Protein AF-G4XRL6-F1 (afdb_monomer)

Secondary structure (DSSP, 8-state):
--------------------TTSSSS----TTSPPSS-HHHHHHHS-GGGG---HHHHHHHHHHHHHHHHHHHHHHHHH--TTHHHHHHHHHHHHHHHHHHHHHHHHHT-S-S-HHHHHHHHHHHHTTTT--HHHHHHHHHHHHHHTT-TTT---

pLDDT: mean 85.65, std 20.0, range [33.94, 98.62]

Radius of gyration: 28.54 Å; Cα contacts (8 Å, |Δi|>4): 91; chains: 1; bounding box: 57×63×82 Å

Solvent-accessible surface area (backbone atoms only — not comparable to full-atom values): 9625 Å² total; per-residue (Å²): 140,82,86,87,89,80,89,86,87,88,82,89,80,87,73,94,68,80,88,73,84,88,70,84,92,68,80,89,80,60,87,84,56,81,69,100,66,55,73,65,58,57,57,68,70,51,61,76,75,80,73,64,59,49,50,70,61,47,50,49,52,53,52,51,51,52,52,49,51,52,48,52,55,54,49,51,69,73,64,69,43,85,78,49,50,65,57,46,52,55,54,50,51,52,49,54,49,53,37,46,50,57,20,47,30,17,57,72,47,65,37,26,91,46,68,66,59,23,52,55,51,15,43,62,44,19,51,86,74,74,42,62,41,76,61,48,40,52,42,52,50,44,22,70,75,24,64,92,36,93,90,60,42,58,125

Mean predicted aligned error: 10.98 Å

Structure (mmCIF, N/CA/C/O backbone):
data_AF-G4XRL6-F1
#
_entry.id   AF-G4XRL6-F1
#
loop_
_atom_site.group_PDB
_atom_site.id
_atom_site.type_symbol
_atom_site.label_atom_id
_atom_site.label_alt_id
_atom_site.label_comp_id
_atom_site.label_asym_id
_atom_site.label_entity_id
_atom_site.label_seq_id
_atom_site.pdbx_PDB_ins_code
_atom_site.Cartn_x
_atom_site.Cartn_y
_atom_site.Cartn_z
_atom_site.occupancy
_atom_site.B_iso_or_equiv
_atom_site.auth_seq_id
_atom_site.auth_comp_id
_atom_site.auth_asym_id
_atom_site.auth_atom_id
_atom_site.pdbx_PDB_model_num
ATOM 1 N N . MET A 1 1 ? -15.665 43.240 58.556 1.00 38.72 1 MET A N 1
ATOM 2 C CA . MET A 1 1 ? -14.894 44.217 57.759 1.00 38.72 1 MET A CA 1
ATOM 3 C C . MET A 1 1 ? -14.695 43.607 56.375 1.00 38.72 1 MET A C 1
ATOM 5 O O . MET A 1 1 ? -13.915 42.677 56.285 1.00 38.72 1 MET A O 1
ATOM 9 N N . SER A 1 2 ? -15.408 43.913 55.293 1.00 44.31 2 SER A N 1
ATOM 10 C CA . SER A 1 2 ? -16.564 44.775 54.996 1.00 44.31 2 SER A CA 1
ATOM 11 C C . SER A 1 2 ? -17.284 44.161 53.771 1.00 44.31 2 SER A C 1
ATOM 13 O O . SER A 1 2 ? -16.586 43.651 52.897 1.00 44.31 2 SER A O 1
ATOM 15 N N . PRO A 1 3 ? -18.626 44.185 53.665 1.00 48.38 3 PRO A N 1
ATOM 16 C CA . PRO A 1 3 ? -19.359 44.053 52.397 1.00 48.38 3 PRO A CA 1
ATOM 17 C C . PRO A 1 3 ? -19.753 45.462 51.877 1.00 48.38 3 PRO A C 1
ATOM 19 O O . PRO A 1 3 ? -19.380 46.450 52.511 1.00 48.38 3 PRO A O 1
ATOM 22 N N . PRO A 1 4 ? -20.659 45.594 50.891 1.00 55.53 4 PRO A N 1
ATOM 23 C CA . PRO A 1 4 ? -20.624 45.218 49.474 1.00 55.53 4 PRO A CA 1
ATOM 24 C C . PRO A 1 4 ? -20.566 46.484 48.576 1.00 55.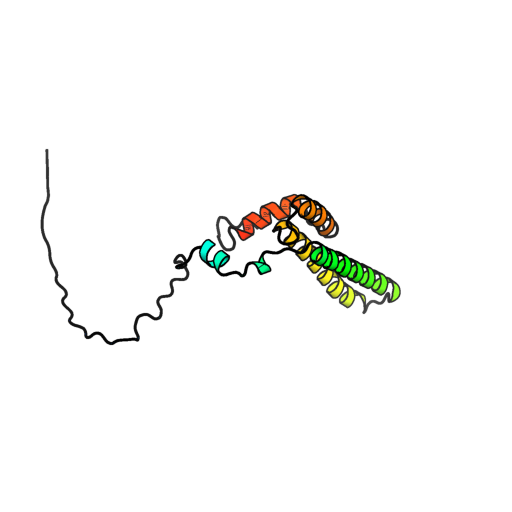53 4 PRO A C 1
ATOM 26 O O . PRO A 1 4 ? -20.645 47.599 49.079 1.00 55.53 4 PRO A O 1
ATOM 29 N N . ASN A 1 5 ? -20.512 46.343 47.246 1.00 48.62 5 ASN A N 1
ATOM 30 C CA . ASN A 1 5 ? -20.986 47.412 46.357 1.00 48.62 5 ASN A CA 1
ATOM 31 C C . ASN A 1 5 ? -21.937 46.855 45.295 1.00 48.62 5 ASN A C 1
ATOM 33 O O . ASN A 1 5 ? -21.641 45.887 44.597 1.00 48.62 5 ASN A O 1
ATOM 37 N N . SER A 1 6 ? -23.106 47.482 45.255 1.00 42.78 6 SER A N 1
ATOM 38 C CA . SER A 1 6 ? -24.287 47.208 44.447 1.00 42.78 6 SER A CA 1
ATOM 39 C C . SER A 1 6 ? -24.521 48.339 43.4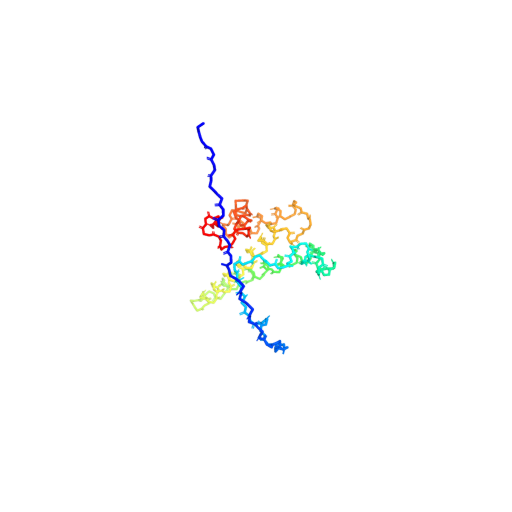42 1.00 42.78 6 SER A C 1
ATOM 41 O O . SER A 1 6 ? -24.141 49.470 43.732 1.00 42.78 6 SER A O 1
ATOM 43 N N . MET A 1 7 ? -25.313 48.034 42.400 1.00 41.38 7 MET A N 1
ATOM 44 C CA . MET A 1 7 ? -26.085 48.956 41.534 1.00 41.38 7 MET A CA 1
ATOM 45 C C . MET A 1 7 ? -25.277 49.715 40.455 1.00 41.38 7 MET A C 1
ATOM 47 O O . MET A 1 7 ? -24.177 50.171 40.715 1.00 41.38 7 MET A O 1
ATOM 51 N N . SER A 1 8 ? -25.742 49.919 39.213 1.00 44.38 8 SER A N 1
ATOM 52 C CA . SER A 1 8 ? -27.103 49.873 38.637 1.00 44.38 8 SER A CA 1
ATOM 53 C C . SER A 1 8 ? -27.063 49.968 37.073 1.00 44.38 8 SER A C 1
ATOM 55 O O . SER A 1 8 ? -25.963 49.963 36.525 1.00 44.38 8 SER A O 1
ATOM 57 N N . PRO A 1 9 ? -28.208 50.009 36.339 1.00 53.31 9 PRO A N 1
ATOM 58 C CA . PRO A 1 9 ? -28.408 49.370 35.024 1.00 53.31 9 PRO A CA 1
ATOM 59 C C . PRO A 1 9 ? -28.580 50.331 33.812 1.00 53.31 9 PRO A C 1
ATOM 61 O O . PRO A 1 9 ? -28.393 51.536 33.930 1.00 53.31 9 PRO A O 1
ATOM 64 N N . ALA A 1 10 ? -29.073 49.750 32.698 1.00 37.72 10 ALA A N 1
ATOM 65 C CA . ALA A 1 10 ? -29.576 50.318 31.430 1.00 37.72 10 ALA A CA 1
ATOM 66 C C . ALA A 1 10 ? -28.514 50.448 30.314 1.00 37.72 10 ALA A C 1
ATOM 68 O O . ALA A 1 10 ? -27.426 50.961 30.519 1.00 37.72 10 ALA A O 1
ATOM 69 N N . THR A 1 11 ? -28.775 49.956 29.101 1.00 37.66 11 THR A N 1
ATOM 70 C CA . THR A 1 11 ? -29.716 50.612 28.184 1.00 37.66 11 THR A CA 1
ATOM 71 C C . THR A 1 11 ? -30.463 49.649 27.254 1.00 37.66 11 THR A C 1
ATOM 73 O O . THR A 1 11 ? -29.900 48.745 26.643 1.00 37.66 11 THR A O 1
ATOM 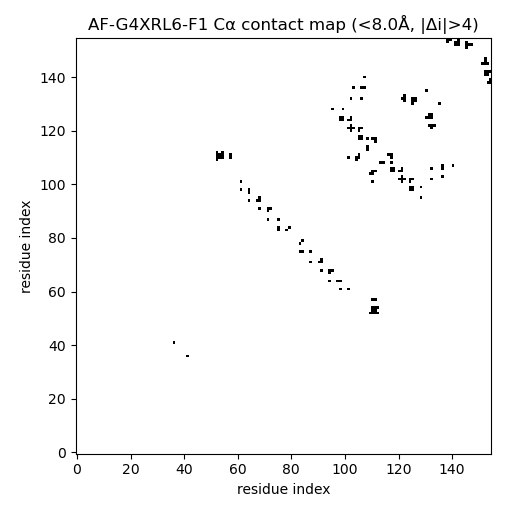76 N N . ASN A 1 12 ? -31.766 49.913 27.124 1.00 43.97 12 ASN A N 1
ATOM 77 C CA . ASN A 1 12 ? -32.619 49.463 26.032 1.00 43.97 12 ASN A CA 1
ATOM 78 C C . ASN A 1 12 ? -32.125 50.059 24.706 1.00 43.97 12 ASN A C 1
ATOM 80 O O . ASN A 1 12 ? -32.132 51.277 24.541 1.00 43.97 12 ASN A O 1
ATOM 84 N N . GLY A 1 13 ? -31.795 49.201 23.744 1.00 34.50 13 GLY A N 1
ATOM 85 C CA . GLY A 1 13 ? -31.661 49.551 22.333 1.00 34.50 13 GLY A CA 1
ATOM 86 C C . GLY A 1 13 ? -32.771 48.886 21.530 1.00 34.50 13 GLY A C 1
ATOM 87 O O . GLY A 1 13 ? -32.539 47.888 20.860 1.00 34.50 13 GLY A O 1
ATOM 88 N N . SER A 1 14 ? -33.990 49.419 21.624 1.00 41.88 14 SER A N 1
ATOM 89 C CA . SER A 1 14 ? -35.060 49.109 20.676 1.00 41.88 14 SER A CA 1
ATOM 90 C C . SER A 1 14 ? -34.687 49.698 19.316 1.00 41.88 14 SER A C 1
ATOM 92 O O . SER A 1 14 ? -34.910 50.884 19.077 1.00 41.88 14 SER A O 1
ATOM 94 N N . THR A 1 15 ? -34.160 48.882 18.406 1.00 38.44 15 THR A N 1
ATOM 95 C CA . THR A 1 15 ? -34.233 49.168 16.971 1.00 38.44 15 THR A CA 1
ATOM 96 C C . THR A 1 15 ? -35.254 48.229 16.348 1.00 38.44 15 THR A C 1
ATOM 98 O O . THR A 1 15 ? -34.989 47.079 16.010 1.00 38.44 15 THR A O 1
ATOM 101 N N . ASN A 1 16 ? -36.465 48.764 16.202 1.00 42.59 16 ASN A N 1
ATOM 102 C CA . ASN A 1 16 ? -37.443 48.296 15.233 1.00 42.59 16 ASN A CA 1
ATOM 103 C C . ASN A 1 16 ? -36.803 48.376 13.839 1.00 42.59 16 ASN A C 1
ATOM 105 O O . ASN A 1 16 ? -36.809 49.425 13.199 1.00 42.59 16 ASN A O 1
ATOM 109 N N . GLY A 1 17 ? -36.202 47.274 13.398 1.00 33.94 17 GLY A N 1
ATOM 110 C CA . GLY A 1 17 ? -35.639 47.097 12.067 1.00 33.94 17 GLY A CA 1
ATOM 111 C C . GLY A 1 17 ? -36.310 45.905 11.408 1.00 33.94 17 GLY A C 1
ATOM 112 O O . GLY A 1 17 ? -35.962 44.765 11.689 1.00 33.94 17 GLY A O 1
ATOM 113 N N . VAL A 1 18 ? -37.314 46.210 10.589 1.00 38.22 18 VAL A N 1
ATOM 114 C CA . VAL A 1 18 ? -38.074 45.344 9.677 1.00 38.22 18 VAL A CA 1
ATOM 115 C C . VAL A 1 18 ? -37.374 44.017 9.355 1.00 38.22 18 VAL A C 1
ATOM 117 O O . VAL A 1 18 ? -36.289 43.985 8.775 1.00 38.22 18 VAL A O 1
ATOM 120 N N . ALA A 1 19 ? -38.053 42.916 9.683 1.00 45.34 19 ALA A N 1
ATOM 121 C CA . ALA A 1 19 ? -37.728 41.588 9.190 1.00 45.34 19 ALA A CA 1
ATOM 122 C C . ALA A 1 19 ? -37.790 41.582 7.654 1.00 45.34 19 ALA A C 1
ATOM 124 O O . ALA A 1 19 ? -38.861 41.486 7.058 1.00 45.34 19 ALA A O 1
ATOM 125 N N . ILE A 1 20 ? -36.629 41.678 7.009 1.00 44.53 20 ILE A N 1
ATOM 126 C CA . ILE A 1 20 ? -36.473 41.316 5.603 1.00 44.53 20 ILE A CA 1
ATOM 127 C C . ILE A 1 20 ? -36.166 39.821 5.537 1.00 44.53 20 ILE A C 1
ATOM 129 O O . ILE A 1 20 ? -35.046 39.358 5.753 1.00 44.53 20 ILE A O 1
ATOM 133 N N . ASN A 1 21 ? -37.237 39.064 5.312 1.00 45.06 21 ASN A N 1
ATOM 134 C CA . ASN A 1 21 ? -37.230 37.629 5.078 1.00 45.06 21 ASN A CA 1
ATOM 135 C C . ASN A 1 21 ? -36.182 37.241 4.018 1.00 45.06 21 ASN A C 1
ATOM 137 O O . ASN A 1 21 ? -36.215 37.736 2.895 1.00 45.06 21 ASN A O 1
ATOM 141 N N . GLY A 1 22 ? -35.293 36.306 4.368 1.00 44.72 22 GLY A N 1
ATOM 142 C CA . GLY A 1 22 ? -34.707 35.372 3.399 1.00 44.72 22 GLY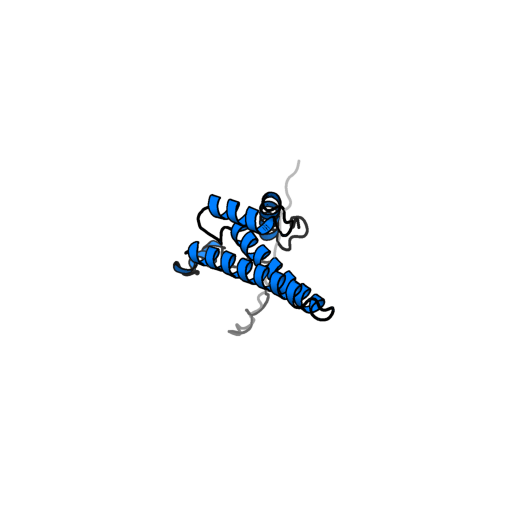 A CA 1
ATOM 143 C C . GLY A 1 22 ? -33.213 35.475 3.077 1.00 44.72 22 GLY A C 1
ATOM 144 O O . GLY A 1 22 ? -32.664 34.476 2.631 1.00 44.72 22 GLY A O 1
ATOM 145 N N . ALA A 1 23 ? -32.520 36.596 3.318 1.00 44.88 23 ALA A N 1
ATOM 146 C CA . ALA A 1 23 ? -31.188 36.801 2.710 1.00 44.88 23 ALA A CA 1
ATOM 147 C C . ALA A 1 23 ? -29.973 36.837 3.664 1.00 44.88 23 ALA A C 1
ATOM 149 O O . ALA A 1 23 ? -28.846 36.863 3.186 1.00 44.88 23 ALA A O 1
ATOM 150 N N . LYS A 1 24 ? -30.150 36.847 4.997 1.00 42.59 24 LYS A N 1
ATOM 151 C CA . LYS A 1 24 ? -29.050 37.182 5.936 1.00 42.59 24 LYS A CA 1
ATOM 152 C C . LYS A 1 24 ? -28.425 36.016 6.717 1.00 42.59 24 LYS A C 1
ATOM 154 O O . LYS A 1 24 ? -27.572 36.254 7.562 1.00 42.59 24 LYS A O 1
ATOM 159 N N . LYS A 1 25 ? -28.834 34.765 6.470 1.00 46.84 25 LYS A N 1
ATOM 160 C CA . LYS A 1 25 ? -28.316 33.575 7.190 1.00 46.84 25 LYS A CA 1
ATOM 161 C C . LYS A 1 25 ? -27.429 32.668 6.322 1.00 46.84 25 LYS A C 1
ATOM 163 O O . LYS A 1 25 ? -27.360 31.463 6.522 1.00 46.84 25 LYS A O 1
ATOM 168 N N . LEU A 1 26 ? -26.787 33.274 5.337 1.00 56.47 26 LEU A N 1
ATOM 169 C CA . LEU A 1 26 ? -25.749 32.742 4.461 1.00 56.47 26 LEU A CA 1
ATOM 170 C C . LEU A 1 26 ? -24.758 33.919 4.395 1.00 56.47 26 LEU A C 1
ATOM 172 O O . LEU A 1 26 ? -25.148 34.970 3.912 1.00 56.47 26 LEU A O 1
ATOM 176 N N . LEU A 1 27 ? -23.539 33.939 4.921 1.00 59.31 27 LEU A N 1
ATOM 177 C CA . LEU A 1 27 ? -22.572 32.916 5.281 1.00 59.31 27 LEU A CA 1
ATOM 178 C C . LEU A 1 27 ? -21.621 33.580 6.296 1.00 59.31 27 LEU A C 1
ATOM 180 O O . LEU A 1 27 ? -20.892 34.492 5.924 1.00 59.31 27 LEU A O 1
ATOM 184 N N . ASP A 1 28 ? -21.622 33.142 7.549 1.00 69.06 28 ASP A N 1
ATOM 185 C CA . ASP A 1 28 ? -20.432 33.259 8.397 1.00 69.06 28 ASP A CA 1
ATOM 186 C C . ASP A 1 28 ? -20.037 31.815 8.701 1.00 69.06 28 ASP A C 1
ATOM 188 O O . ASP A 1 28 ? -20.485 31.201 9.669 1.00 69.06 28 ASP A O 1
ATOM 192 N N . PHE A 1 29 ? -19.400 31.184 7.711 1.00 79.56 29 PHE A N 1
ATOM 193 C CA . PHE A 1 29 ? -18.876 29.835 7.862 1.00 79.56 29 PHE A CA 1
ATOM 194 C C . PHE A 1 29 ? -17.556 29.968 8.611 1.00 79.56 29 PHE A C 1
ATOM 196 O O . PHE A 1 29 ? -16.560 30.360 8.012 1.00 79.56 29 PHE A O 1
ATOM 203 N N . ASP A 1 30 ? -17.566 29.677 9.910 1.00 82.56 30 ASP A N 1
ATOM 204 C CA . ASP A 1 30 ? -16.337 29.523 10.682 1.00 82.56 30 ASP A CA 1
ATOM 205 C C . ASP A 1 30 ? -15.763 28.118 10.418 1.00 82.56 30 ASP A C 1
ATOM 207 O O . ASP A 1 30 ? -16.321 27.135 10.915 1.00 82.56 30 ASP A O 1
ATOM 211 N N . PRO A 1 31 ? -14.662 27.984 9.652 1.00 79.94 31 PRO A N 1
ATOM 212 C CA . PRO A 1 31 ? -14.036 26.689 9.395 1.00 79.94 31 PRO A CA 1
ATOM 213 C C . PRO A 1 31 ? -13.452 26.040 10.660 1.00 79.94 31 PRO A C 1
ATOM 215 O O . PRO A 1 31 ? -13.148 24.849 10.636 1.00 79.94 31 PRO A O 1
ATOM 218 N N . SER A 1 32 ? -13.289 26.800 11.749 1.00 81.50 32 SER A N 1
ATOM 219 C CA . SER A 1 32 ? -12.762 26.314 13.031 1.00 81.50 32 SER A CA 1
ATOM 220 C C . SER A 1 32 ? -13.853 25.741 13.938 1.00 81.50 32 SER A C 1
ATOM 222 O O . SER A 1 32 ? -13.546 25.031 14.900 1.00 81.50 32 SER A O 1
ATOM 224 N N . ALA A 1 33 ? -15.125 26.046 13.665 1.00 86.44 33 ALA A N 1
ATOM 225 C CA . ALA A 1 33 ? -16.240 25.544 14.452 1.00 86.44 33 ALA A CA 1
ATOM 226 C C . ALA A 1 33 ? -16.427 24.036 14.234 1.00 86.44 33 ALA A C 1
ATOM 228 O O . ALA A 1 33 ? -16.273 23.511 13.130 1.00 86.44 33 ALA A O 1
ATOM 229 N N . ALA A 1 34 ? -16.807 23.324 15.297 1.00 85.25 34 ALA A N 1
ATOM 230 C CA . ALA A 1 34 ? -17.121 21.907 15.181 1.00 85.25 34 ALA A CA 1
ATOM 231 C C . ALA A 1 34 ? -18.301 21.699 14.209 1.00 85.25 34 ALA A C 1
ATOM 233 O O . ALA A 1 34 ? -19.279 22.455 14.260 1.00 85.25 34 ALA A O 1
ATOM 234 N N . PRO A 1 35 ? -18.253 20.668 13.346 1.00 88.44 35 PRO A N 1
ATOM 235 C CA . PRO A 1 35 ? -19.338 20.399 12.417 1.00 88.44 35 PRO A CA 1
ATOM 236 C C . PRO A 1 35 ? -20.644 20.097 13.173 1.00 88.44 35 PRO A C 1
ATOM 238 O O . PRO A 1 35 ? -20.614 19.495 14.250 1.00 88.44 35 PRO A O 1
ATOM 241 N N . PRO A 1 36 ? -21.814 20.442 12.605 1.00 90.94 36 PRO A N 1
ATOM 242 C CA . PRO A 1 36 ? -23.116 20.255 13.252 1.00 90.94 36 PRO A CA 1
ATOM 243 C C . PRO A 1 36 ? -23.597 18.787 13.269 1.00 90.94 36 PRO A C 1
ATOM 245 O O . PRO A 1 36 ? -24.788 18.529 13.420 1.00 90.94 36 PRO A O 1
ATOM 248 N N . PHE A 1 37 ? -22.694 17.820 13.093 1.00 92.94 37 PHE A N 1
ATOM 249 C CA . PHE A 1 37 ? -22.957 16.382 13.072 1.00 92.94 37 PHE A CA 1
ATOM 250 C C . PHE A 1 37 ? -21.791 15.619 13.709 1.00 92.94 37 PHE A C 1
ATOM 252 O O . PHE A 1 37 ? -20.649 16.085 13.737 1.00 92.94 37 PHE A O 1
ATOM 259 N N . LYS A 1 38 ? -22.066 14.417 14.212 1.00 93.25 38 LYS A N 1
ATOM 260 C CA . LYS A 1 38 ? -21.060 13.515 14.781 1.00 93.25 38 LYS A CA 1
ATOM 261 C C . LYS A 1 38 ? -20.567 12.534 13.720 1.00 93.25 38 LYS A C 1
ATOM 263 O O . LYS A 1 38 ? -21.256 12.223 12.752 1.00 93.25 38 LYS A O 1
ATOM 268 N N . ILE A 1 39 ? -19.402 11.932 13.958 1.00 91.25 39 ILE A N 1
ATOM 269 C CA . ILE A 1 39 ? -18.882 10.849 13.104 1.00 91.25 39 ILE A CA 1
ATOM 270 C C . ILE A 1 39 ? -19.847 9.652 13.016 1.00 91.25 39 ILE A C 1
ATOM 272 O O . ILE A 1 39 ? -19.883 8.952 12.008 1.00 91.25 39 ILE A O 1
ATOM 276 N N . ALA A 1 40 ? -20.651 9.422 14.059 1.00 94.62 40 ALA A N 1
ATOM 277 C CA . ALA A 1 40 ? -21.678 8.385 14.070 1.00 94.62 40 ALA A CA 1
ATOM 278 C C . ALA A 1 40 ? -22.770 8.643 13.021 1.00 94.62 40 ALA A C 1
ATOM 280 O O . ALA A 1 40 ? -23.185 7.700 12.352 1.00 94.62 40 ALA A O 1
ATOM 281 N N . ASP A 1 41 ? -23.164 9.906 12.829 1.00 96.19 41 ASP A N 1
ATOM 282 C CA . ASP A 1 41 ? -24.177 10.300 11.845 1.00 96.19 41 ASP A CA 1
ATOM 283 C C . ASP A 1 41 ? -23.663 10.043 10.421 1.00 96.19 41 ASP A C 1
ATOM 285 O O . ASP A 1 41 ? -24.371 9.473 9.592 1.00 96.19 41 ASP A O 1
ATOM 289 N N . ILE A 1 42 ? -22.382 10.349 10.164 1.00 94.12 42 ILE A N 1
ATOM 290 C CA . ILE A 1 42 ? -21.718 10.032 8.888 1.00 94.12 42 ILE A CA 1
ATOM 291 C C . ILE A 1 42 ? -21.697 8.519 8.650 1.00 94.12 42 ILE A C 1
ATOM 293 O O . ILE A 1 42 ? -22.050 8.051 7.570 1.00 94.12 42 ILE A O 1
ATOM 297 N N . ARG A 1 43 ? -21.302 7.730 9.657 1.00 94.75 43 ARG A N 1
ATOM 298 C CA . ARG A 1 43 ? -21.248 6.265 9.533 1.00 94.75 43 ARG A CA 1
ATOM 299 C C . ARG A 1 43 ? -22.626 5.658 9.276 1.00 94.75 43 ARG A C 1
ATOM 301 O O . ARG A 1 43 ? -22.715 4.711 8.500 1.00 94.75 43 ARG A O 1
ATOM 308 N N . ALA A 1 44 ? -23.671 6.198 9.901 1.00 95.75 44 ALA A N 1
ATOM 309 C CA . ALA A 1 44 ? -25.050 5.755 9.712 1.00 95.75 44 ALA A CA 1
ATOM 310 C C . ALA A 1 44 ? -25.592 6.076 8.308 1.00 95.75 44 ALA A C 1
ATOM 312 O O . ALA A 1 44 ? -26.429 5.337 7.797 1.00 95.75 44 ALA A O 1
ATOM 313 N N . ALA A 1 45 ? -25.095 7.141 7.670 1.00 96.81 45 ALA A N 1
ATOM 314 C CA . ALA A 1 45 ? -25.468 7.501 6.304 1.00 96.81 45 ALA A CA 1
ATOM 315 C C . ALA A 1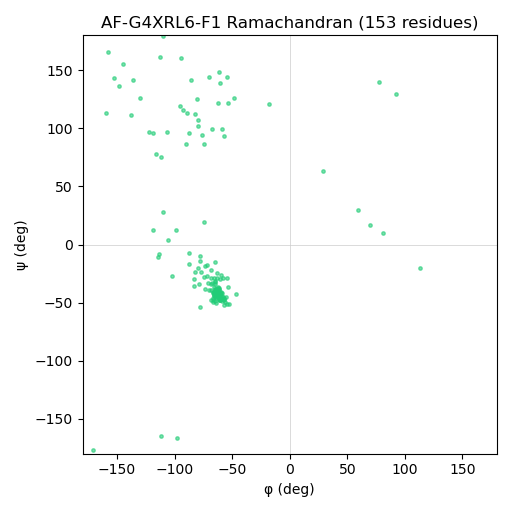 45 ? -24.847 6.580 5.231 1.00 96.81 45 ALA A C 1
ATOM 317 O O . ALA A 1 45 ? -25.338 6.537 4.103 1.00 96.81 45 ALA A O 1
ATOM 318 N N . ILE A 1 46 ? -23.781 5.837 5.556 1.00 96.38 46 ILE A N 1
ATOM 319 C CA . ILE A 1 46 ? -23.102 4.939 4.612 1.00 96.38 46 ILE A CA 1
ATOM 320 C C . ILE A 1 46 ? -23.880 3.614 4.497 1.00 96.38 46 ILE A C 1
ATOM 322 O O . ILE A 1 46 ? -24.063 2.930 5.510 1.00 96.38 46 ILE A O 1
ATOM 326 N N . PRO A 1 47 ? -24.282 3.187 3.281 1.00 97.44 47 PRO A N 1
ATOM 327 C CA . PRO A 1 47 ? -25.022 1.945 3.083 1.00 97.44 47 PRO A CA 1
ATOM 328 C C . PRO A 1 47 ? -2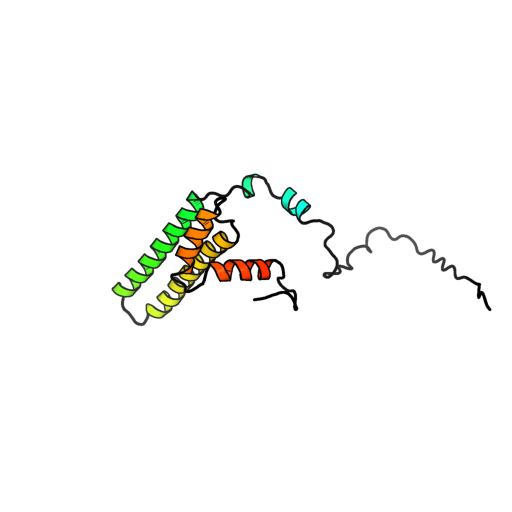4.323 0.702 3.670 1.00 97.44 47 PRO A C 1
ATOM 330 O O . PRO A 1 47 ? -23.103 0.570 3.539 1.00 97.44 47 PRO A O 1
ATOM 333 N N . PRO A 1 48 ? -25.070 -0.281 4.221 1.00 95.00 48 PRO A N 1
ATOM 334 C CA . PRO A 1 48 ? -24.495 -1.481 4.841 1.00 95.00 48 PRO A CA 1
ATOM 335 C C . PRO A 1 48 ? -23.519 -2.258 3.948 1.00 95.00 48 PRO A C 1
ATOM 337 O O . PRO A 1 48 ? -22.508 -2.769 4.421 1.00 95.00 48 PRO A O 1
ATOM 340 N N . HIS A 1 49 ? -23.789 -2.317 2.642 1.00 94.88 49 HIS A N 1
ATOM 341 C CA . HIS A 1 49 ? -22.962 -3.057 1.688 1.00 94.88 49 HIS A CA 1
ATOM 342 C C . HIS A 1 49 ? -21.570 -2.437 1.475 1.00 94.88 49 HIS A C 1
ATOM 344 O O . HIS A 1 49 ? -20.654 -3.151 1.076 1.00 94.88 49 HIS A O 1
ATOM 350 N N . CYS A 1 50 ? -21.379 -1.144 1.771 1.00 94.62 50 CYS A N 1
ATOM 351 C CA . CYS A 1 50 ? -20.073 -0.481 1.688 1.00 94.62 50 CYS A CA 1
ATOM 352 C C . CYS A 1 50 ? 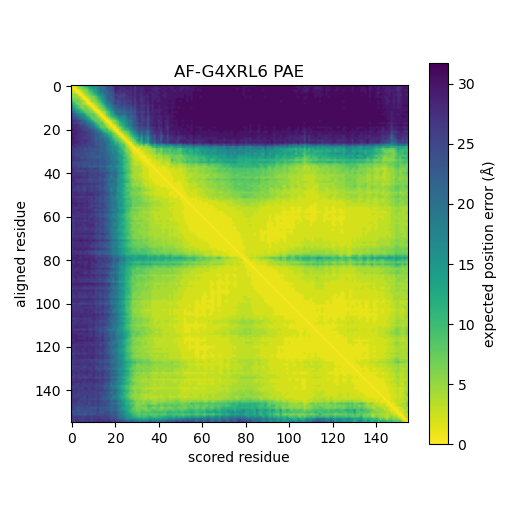-19.115 -0.920 2.806 1.00 94.62 50 CYS A C 1
ATOM 354 O O . CYS A 1 50 ? -17.907 -0.737 2.682 1.00 94.62 50 CYS A O 1
ATOM 356 N N . TRP A 1 51 ? -19.636 -1.512 3.884 1.00 93.50 51 TRP A N 1
ATOM 357 C CA . TRP A 1 51 ? -18.835 -2.005 5.007 1.00 93.50 51 TRP A CA 1
ATOM 358 C C . TRP A 1 51 ? -18.335 -3.439 4.808 1.00 93.50 51 TRP A C 1
ATOM 360 O O . TRP A 1 51 ? -17.537 -3.926 5.608 1.00 93.50 51 TRP A O 1
ATOM 370 N N . VAL A 1 52 ? -18.791 -4.123 3.754 1.00 94.69 52 VAL A N 1
ATOM 371 C CA . VAL A 1 52 ? -18.427 -5.515 3.478 1.00 94.69 52 VAL A CA 1
ATOM 372 C C . VAL A 1 52 ? -17.080 -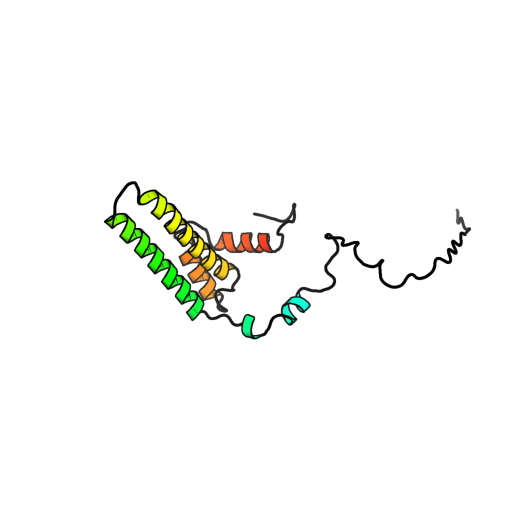5.566 2.765 1.00 94.69 52 VAL A C 1
ATOM 374 O O . VAL A 1 52 ? -16.956 -5.186 1.599 1.00 94.69 52 VAL A O 1
ATOM 377 N N . LYS A 1 53 ? -16.065 -6.092 3.451 1.00 95.56 53 LYS A N 1
ATOM 378 C CA . LYS A 1 53 ? -14.738 -6.322 2.870 1.00 95.56 53 LYS A CA 1
ATOM 379 C C . LYS A 1 53 ? -14.714 -7.672 2.168 1.00 95.56 53 LYS A C 1
ATOM 381 O O . LYS A 1 53 ? -15.264 -8.656 2.658 1.00 95.56 53 LYS A O 1
ATOM 386 N N . ASN A 1 54 ? -14.042 -7.743 1.023 1.00 97.06 54 ASN A N 1
ATOM 387 C CA . ASN A 1 54 ? -13.890 -8.984 0.268 1.00 97.06 54 ASN A CA 1
ATOM 388 C C . ASN A 1 54 ? -12.402 -9.353 0.149 1.00 97.06 54 ASN A C 1
ATOM 390 O O . ASN A 1 54 ? -11.743 -8.896 -0.786 1.00 97.06 54 ASN A O 1
ATOM 394 N N . PRO A 1 55 ? -11.878 -10.225 1.034 1.00 97.00 55 PRO A N 1
ATOM 395 C CA . PRO A 1 55 ? -10.461 -10.586 1.036 1.00 97.00 55 PRO A CA 1
ATOM 396 C C . PRO A 1 55 ? -9.994 -11.232 -0.269 1.00 97.00 55 PRO A C 1
ATOM 398 O O . PRO A 1 55 ? -8.844 -11.062 -0.657 1.00 97.00 55 PRO A O 1
ATOM 401 N N . ARG A 1 56 ? -10.876 -11.948 -0.984 1.00 98.12 56 ARG A N 1
ATOM 402 C CA . ARG A 1 56 ? -10.531 -12.546 -2.284 1.00 98.12 56 ARG A CA 1
ATOM 403 C C . ARG A 1 56 ? -10.275 -11.466 -3.327 1.00 98.12 56 ARG A C 1
ATOM 405 O O . ARG A 1 56 ? -9.316 -11.564 -4.084 1.00 98.12 56 ARG A O 1
ATOM 412 N N . ARG A 1 57 ? -11.104 -10.420 -3.336 1.00 98.00 57 ARG A N 1
ATOM 413 C CA . ARG A 1 57 ? -10.903 -9.258 -4.205 1.00 98.00 57 ARG A CA 1
ATOM 414 C C . ARG A 1 57 ? -9.611 -8.527 -3.837 1.00 98.00 57 ARG A C 1
ATOM 416 O O . ARG A 1 57 ? -8.809 -8.267 -4.727 1.00 98.00 57 ARG A O 1
ATOM 423 N N . SER A 1 58 ? -9.363 -8.283 -2.552 1.00 98.06 58 SER A N 1
ATOM 424 C CA . SER A 1 58 ? -8.125 -7.646 -2.084 1.00 98.06 58 SER A CA 1
ATOM 425 C C . SER A 1 58 ? -6.875 -8.444 -2.493 1.00 98.06 58 SER A C 1
ATOM 427 O O . SER A 1 58 ? -5.951 -7.893 -3.086 1.00 98.06 58 SER A O 1
ATOM 429 N N . LEU A 1 59 ? -6.878 -9.766 -2.288 1.00 98.50 59 LEU A N 1
ATOM 430 C CA . LEU A 1 59 ? -5.792 -10.659 -2.712 1.00 98.50 59 LEU A CA 1
ATOM 431 C C . LEU A 1 59 ? -5.633 -10.725 -4.237 1.00 98.50 59 LEU A C 1
ATOM 433 O O . LEU A 1 59 ? -4.513 -10.859 -4.724 1.00 98.50 59 LEU A O 1
ATOM 437 N N . SER A 1 60 ? -6.718 -10.595 -5.007 1.00 98.56 60 SER A N 1
ATOM 438 C CA . SER A 1 60 ? -6.619 -10.536 -6.470 1.00 98.56 60 SER A CA 1
ATOM 439 C C . SER A 1 60 ? -5.863 -9.294 -6.953 1.00 98.56 60 SER A C 1
ATOM 441 O O . SER A 1 60 ? -5.114 -9.389 -7.922 1.00 98.56 60 SER A O 1
ATOM 443 N N . TYR A 1 61 ? -5.988 -8.158 -6.251 1.00 98.50 61 TYR A N 1
ATOM 444 C CA . TYR A 1 61 ? -5.199 -6.960 -6.545 1.00 98.50 61 TYR A CA 1
ATOM 445 C C . TYR A 1 61 ? -3.724 -7.145 -6.186 1.00 98.50 61 TYR A C 1
ATOM 447 O O . TYR A 1 61 ? -2.874 -6.768 -6.984 1.00 98.50 61 TYR A O 1
ATOM 455 N N . VAL A 1 62 ? -3.420 -7.818 -5.068 1.00 98.56 62 VAL A N 1
ATOM 456 C CA . VAL A 1 62 ? -2.037 -8.206 -4.731 1.00 98.56 62 VAL A CA 1
ATOM 457 C C . VAL A 1 62 ? -1.426 -9.051 -5.847 1.00 98.56 62 VAL A C 1
ATOM 459 O O . VAL A 1 62 ? -0.356 -8.725 -6.350 1.00 98.56 62 VAL A O 1
ATOM 462 N N . LEU A 1 63 ? -2.115 -10.115 -6.272 1.00 98.50 63 LEU A N 1
ATOM 463 C CA . LEU A 1 63 ? -1.620 -10.986 -7.338 1.00 98.50 63 LEU A CA 1
ATOM 464 C C . LEU A 1 63 ? -1.426 -10.216 -8.649 1.00 98.50 63 LEU A C 1
ATOM 466 O O . LEU A 1 63 ? -0.375 -10.338 -9.272 1.00 98.50 63 LEU A O 1
ATOM 470 N N . ARG A 1 64 ? -2.415 -9.409 -9.055 1.00 98.50 64 ARG A N 1
ATOM 471 C CA . ARG A 1 64 ? -2.328 -8.561 -10.251 1.00 98.50 64 ARG A CA 1
ATOM 472 C C . ARG A 1 64 ? -1.087 -7.671 -10.201 1.00 98.50 64 ARG A C 1
ATOM 474 O O . ARG A 1 64 ? -0.328 -7.652 -11.163 1.00 98.50 64 ARG A O 1
ATOM 481 N N . ASP A 1 65 ? -0.881 -6.957 -9.099 1.00 98.44 65 ASP A N 1
ATOM 482 C CA . ASP A 1 65 ? 0.194 -5.969 -8.996 1.00 98.44 65 ASP A CA 1
ATOM 483 C C . ASP A 1 65 ? 1.567 -6.642 -8.995 1.00 98.44 65 ASP A C 1
ATOM 485 O O . ASP A 1 65 ? 2.470 -6.177 -9.688 1.00 98.44 65 ASP A O 1
ATOM 489 N N . LEU A 1 66 ? 1.704 -7.793 -8.327 1.00 98.25 66 LEU A N 1
ATOM 490 C CA . LEU A 1 66 ? 2.922 -8.603 -8.390 1.00 98.25 66 LEU A CA 1
ATOM 491 C C . LEU A 1 66 ? 3.198 -9.115 -9.808 1.00 98.25 66 LEU A C 1
ATOM 493 O O . LEU A 1 66 ? 4.336 -9.046 -10.264 1.00 98.25 66 LEU A O 1
ATOM 497 N N . LEU A 1 67 ? 2.179 -9.585 -10.532 1.00 98.62 67 LEU A N 1
ATOM 498 C CA . LEU A 1 67 ? 2.351 -10.024 -11.920 1.00 98.62 67 LEU A CA 1
ATOM 499 C C . LEU A 1 67 ? 2.804 -8.875 -12.825 1.00 98.62 67 LEU A C 1
ATOM 501 O O . LEU A 1 67 ? 3.698 -9.072 -13.646 1.00 98.62 67 LEU A O 1
ATOM 505 N N . VAL A 1 68 ? 2.237 -7.677 -12.664 1.00 98.56 68 VAL A N 1
ATOM 506 C CA . VAL A 1 68 ? 2.651 -6.493 -13.435 1.00 98.56 68 VAL A CA 1
ATOM 507 C C . VAL A 1 68 ? 4.090 -6.096 -13.094 1.00 98.56 68 VAL A C 1
ATOM 509 O O . VAL A 1 68 ? 4.883 -5.883 -14.005 1.00 98.56 68 VAL A O 1
ATOM 512 N N . ILE A 1 69 ? 4.454 -6.075 -11.808 1.00 98.31 69 ILE A N 1
ATOM 513 C CA . ILE A 1 69 ? 5.824 -5.804 -11.339 1.00 98.31 69 ILE A CA 1
ATOM 514 C C . ILE A 1 69 ? 6.828 -6.771 -11.968 1.00 98.31 69 ILE A C 1
ATOM 516 O O . ILE A 1 69 ? 7.843 -6.341 -12.511 1.00 98.31 69 ILE A O 1
ATOM 520 N N . LEU A 1 70 ? 6.542 -8.073 -11.916 1.00 98.12 70 LEU A N 1
ATOM 521 C CA . LEU A 1 70 ? 7.423 -9.092 -12.486 1.00 98.12 70 LEU A CA 1
ATOM 522 C C . LEU A 1 70 ? 7.502 -8.971 -14.012 1.00 98.12 70 LEU A C 1
ATOM 524 O O . LEU A 1 70 ? 8.577 -9.136 -14.581 1.00 98.12 70 LEU A O 1
ATOM 528 N N . SER A 1 71 ? 6.390 -8.628 -14.667 1.00 98.25 71 SER A N 1
ATOM 529 C CA . SER A 1 71 ? 6.342 -8.422 -16.120 1.00 98.25 71 SER A CA 1
ATOM 530 C C . SER A 1 71 ? 7.165 -7.210 -16.555 1.00 98.25 71 SER A C 1
ATOM 532 O O . SER A 1 71 ? 7.867 -7.279 -17.558 1.00 98.25 71 SER A O 1
ATOM 534 N N . PHE A 1 72 ? 7.113 -6.103 -15.810 1.00 97.62 72 PHE A N 1
ATOM 535 C CA . PHE A 1 72 ? 7.942 -4.927 -16.079 1.00 97.62 72 PHE A CA 1
ATOM 536 C C . PHE A 1 72 ? 9.426 -5.219 -15.872 1.00 97.62 72 PHE A C 1
ATOM 538 O O . PHE A 1 72 ? 10.233 -4.840 -16.720 1.00 97.62 72 PHE A O 1
ATOM 545 N N . ALA A 1 73 ? 9.784 -5.931 -14.801 1.00 95.75 73 ALA A N 1
ATOM 546 C CA . ALA A 1 73 ? 11.163 -6.342 -14.559 1.00 95.75 73 ALA A CA 1
ATOM 547 C C . ALA A 1 73 ? 11.695 -7.257 -15.681 1.00 95.75 73 ALA A C 1
ATOM 549 O O . ALA A 1 73 ? 12.782 -7.016 -16.201 1.00 95.75 73 ALA A O 1
ATOM 550 N N . ASP A 1 74 ? 10.919 -8.261 -16.104 1.00 97.50 74 ASP A N 1
ATOM 551 C CA . ASP A 1 74 ? 11.274 -9.159 -17.216 1.00 97.50 74 ASP A CA 1
ATOM 552 C C . ASP A 1 74 ? 11.352 -8.424 -18.567 1.00 97.50 74 ASP A C 1
ATOM 554 O O . ASP A 1 74 ? 12.254 -8.667 -19.368 1.00 97.50 74 ASP A O 1
ATOM 558 N N . ALA A 1 75 ? 10.449 -7.476 -18.826 1.00 96.62 75 ALA A N 1
ATOM 559 C CA . ALA A 1 75 ? 10.499 -6.669 -20.042 1.00 96.62 75 ALA A CA 1
ATOM 560 C C . ALA A 1 75 ? 11.748 -5.772 -20.084 1.00 96.62 75 ALA A C 1
ATOM 562 O O . ALA A 1 75 ? 12.381 -5.653 -21.135 1.00 96.62 75 ALA A O 1
ATOM 563 N N . ALA A 1 76 ? 12.129 -5.167 -18.954 1.00 95.88 76 ALA A N 1
ATOM 564 C CA . ALA A 1 76 ? 13.309 -4.311 -18.871 1.00 95.88 76 ALA A CA 1
ATOM 565 C C . ALA A 1 76 ? 14.605 -5.080 -19.174 1.00 95.88 76 ALA A C 1
ATOM 567 O O . ALA A 1 76 ? 15.444 -4.574 -19.918 1.00 95.88 76 ALA A O 1
ATOM 568 N N . THR A 1 77 ? 14.743 -6.317 -18.678 1.00 94.44 77 THR A N 1
ATOM 569 C CA . THR A 1 77 ? 15.934 -7.149 -18.938 1.00 94.44 77 THR A CA 1
ATOM 570 C C . THR A 1 77 ? 16.010 -7.663 -20.374 1.00 94.44 77 THR A C 1
ATOM 572 O O . THR A 1 77 ? 17.106 -7.901 -20.873 1.00 94.44 77 THR A O 1
ATOM 575 N N . LYS A 1 78 ? 14.871 -7.830 -21.057 1.00 96.62 78 LYS A N 1
ATOM 576 C CA . LYS A 1 78 ? 14.825 -8.283 -22.458 1.00 96.62 78 LYS A CA 1
ATOM 577 C C . LYS A 1 78 ? 15.044 -7.166 -23.471 1.00 96.62 78 LYS A C 1
ATOM 579 O O . LYS A 1 78 ? 15.605 -7.421 -24.532 1.00 96.62 78 LYS A O 1
ATOM 584 N N . LEU A 1 79 ? 14.549 -5.963 -23.184 1.00 95.38 79 LEU A N 1
ATOM 585 C CA . LEU A 1 79 ? 14.684 -4.820 -24.090 1.00 95.38 79 LEU A CA 1
ATOM 586 C C . LEU A 1 79 ? 16.034 -4.106 -23.942 1.00 95.38 79 LEU A C 1
ATOM 588 O O . LEU A 1 79 ? 16.483 -3.504 -24.912 1.00 95.38 79 LEU A O 1
ATOM 592 N N . ASP A 1 80 ? 16.622 -4.148 -22.740 1.00 89.56 80 ASP A N 1
ATOM 593 C CA . ASP A 1 80 ? 17.964 -3.672 -22.368 1.00 89.56 80 ASP A CA 1
ATOM 594 C C . ASP A 1 80 ? 18.495 -2.491 -23.202 1.00 89.56 80 ASP A C 1
ATOM 596 O O . ASP A 1 80 ? 19.471 -2.576 -23.948 1.00 89.56 80 ASP A O 1
ATOM 600 N N . SER A 1 81 ? 17.798 -1.357 -23.107 1.00 94.00 81 SER A N 1
ATOM 601 C CA . SER A 1 81 ? 18.130 -0.144 -23.850 1.00 94.00 81 SER A CA 1
ATOM 602 C C . SER A 1 81 ? 18.045 1.085 -22.957 1.00 94.00 81 SER A C 1
ATOM 604 O O . SER A 1 81 ? 17.130 1.218 -22.143 1.00 94.00 81 SER A O 1
ATOM 606 N N . TRP A 1 82 ? 18.966 2.035 -23.144 1.00 94.62 82 TRP A N 1
ATOM 607 C CA . TRP A 1 82 ? 19.011 3.300 -22.398 1.00 94.62 82 TRP A CA 1
ATOM 608 C C . TRP A 1 82 ? 17.706 4.102 -22.453 1.00 94.62 82 TRP A C 1
ATOM 610 O O . TRP A 1 82 ? 17.384 4.804 -21.499 1.00 94.62 82 TRP A O 1
ATOM 620 N N . THR A 1 83 ? 16.927 3.979 -23.530 1.00 92.81 83 THR A N 1
ATOM 621 C CA . THR A 1 83 ? 15.623 4.649 -23.665 1.00 92.81 83 THR A CA 1
ATOM 622 C C . THR A 1 83 ? 14.508 3.970 -22.868 1.00 92.81 83 THR A C 1
ATOM 624 O O . THR A 1 83 ? 13.530 4.623 -22.508 1.00 92.81 83 THR A O 1
ATOM 627 N N . VAL A 1 84 ? 14.649 2.678 -22.560 1.00 94.56 84 VAL A N 1
ATOM 628 C CA . VAL A 1 84 ? 13.663 1.895 -21.800 1.00 94.56 84 VAL A CA 1
ATOM 629 C C . VAL A 1 84 ? 13.769 2.184 -20.307 1.00 94.56 84 VAL A C 1
ATOM 631 O O . VAL A 1 84 ? 12.748 2.222 -19.626 1.00 94.56 84 VAL A O 1
ATOM 634 N N . TRP A 1 85 ? 14.972 2.448 -19.794 1.00 95.44 85 TRP A N 1
ATOM 635 C CA . TRP A 1 85 ? 15.210 2.650 -18.362 1.00 95.44 85 TRP A CA 1
ATOM 636 C C . TRP A 1 85 ? 14.376 3.778 -17.729 1.00 95.44 85 TRP A C 1
ATOM 638 O O . TRP A 1 85 ? 13.726 3.507 -16.719 1.00 95.44 85 TRP A O 1
ATOM 648 N N . PRO A 1 86 ? 14.280 4.996 -18.305 1.00 96.25 86 PRO A N 1
ATOM 649 C CA . PRO A 1 86 ? 13.420 6.041 -17.748 1.00 96.25 86 PRO A CA 1
ATOM 650 C C . PRO A 1 86 ? 11.935 5.656 -17.719 1.00 96.25 86 PRO A C 1
ATOM 652 O O . PRO A 1 86 ? 11.244 5.934 -16.738 1.00 96.25 86 PRO A O 1
ATOM 655 N N . LEU A 1 87 ? 11.445 4.983 -18.767 1.00 95.81 87 LEU A N 1
ATOM 656 C CA . LEU A 1 87 ? 10.062 4.498 -18.826 1.00 95.81 87 LEU A CA 1
ATOM 657 C C . LEU A 1 87 ? 9.816 3.415 -17.773 1.00 95.81 87 LEU A C 1
ATOM 659 O O . LEU A 1 87 ? 8.808 3.455 -17.067 1.00 95.81 87 LEU A O 1
ATOM 663 N N . TYR A 1 88 ? 10.761 2.485 -17.632 1.00 97.19 88 TYR A N 1
ATOM 664 C CA . TYR A 1 88 ? 10.729 1.445 -16.616 1.00 97.19 88 TYR A CA 1
ATOM 665 C C . TYR A 1 88 ? 10.714 2.042 -15.209 1.00 97.19 88 TYR A C 1
ATOM 667 O O . TYR A 1 88 ? 9.860 1.660 -14.423 1.00 97.19 88 TYR A O 1
ATOM 675 N N . TRP A 1 89 ? 11.578 3.006 -14.880 1.00 97.38 89 TRP A N 1
ATOM 676 C CA . TRP A 1 89 ? 11.602 3.609 -13.542 1.00 97.38 89 TRP A CA 1
ATOM 677 C C . TRP A 1 89 ? 10.265 4.246 -13.164 1.00 97.38 89 TRP A C 1
ATOM 679 O O . TRP A 1 89 ? 9.775 4.020 -12.058 1.00 97.38 89 TRP A O 1
ATOM 689 N N . ILE A 1 90 ? 9.651 4.994 -14.085 1.00 97.56 90 ILE A N 1
ATOM 690 C CA . ILE A 1 90 ? 8.348 5.627 -13.851 1.00 97.56 90 ILE A CA 1
ATOM 691 C C . ILE A 1 90 ? 7.261 4.560 -13.668 1.00 97.56 90 ILE A C 1
ATOM 693 O O . ILE A 1 90 ? 6.497 4.611 -12.701 1.00 97.56 90 ILE A O 1
ATOM 697 N N . ALA A 1 91 ? 7.199 3.572 -14.564 1.00 97.44 91 ALA A N 1
ATOM 698 C CA . ALA A 1 91 ? 6.178 2.529 -14.521 1.00 97.44 91 ALA A CA 1
ATOM 699 C C . ALA A 1 91 ? 6.337 1.614 -13.292 1.00 97.44 91 ALA A C 1
ATOM 701 O O . ALA A 1 91 ? 5.383 1.382 -12.548 1.00 97.44 91 ALA A O 1
ATOM 702 N N . GLN A 1 92 ? 7.556 1.145 -13.033 1.00 97.88 92 GLN A N 1
ATOM 703 C CA . GLN A 1 92 ? 7.904 0.283 -11.908 1.00 97.88 92 GLN A CA 1
ATOM 704 C C . GLN A 1 92 ? 7.726 0.998 -10.567 1.00 97.88 92 GLN A C 1
ATOM 706 O O . GLN A 1 92 ? 7.137 0.433 -9.646 1.00 97.88 92 GLN A O 1
ATOM 711 N N . GLY A 1 93 ? 8.185 2.249 -10.461 1.00 97.38 93 GLY A N 1
ATOM 712 C CA . GLY A 1 93 ? 8.006 3.071 -9.264 1.00 97.38 93 GLY A CA 1
ATOM 713 C C . GLY A 1 93 ? 6.528 3.285 -8.937 1.00 97.38 93 GLY A C 1
ATOM 714 O O . GLY A 1 93 ? 6.120 3.124 -7.787 1.00 97.38 93 GLY A O 1
ATOM 715 N N . THR A 1 94 ? 5.701 3.535 -9.957 1.00 97.94 94 THR A N 1
ATOM 716 C CA . THR A 1 94 ? 4.238 3.622 -9.805 1.00 97.94 94 THR A CA 1
ATOM 717 C C . THR A 1 94 ? 3.648 2.322 -9.253 1.00 97.94 94 THR A C 1
ATOM 719 O O . THR A 1 94 ? 2.806 2.348 -8.355 1.00 97.94 94 THR A O 1
ATOM 722 N N . MET A 1 95 ? 4.118 1.168 -9.730 1.00 98.06 95 MET A N 1
ATOM 723 C CA . MET A 1 95 ? 3.644 -0.126 -9.236 1.00 98.06 95 MET A CA 1
ATOM 724 C C . MET A 1 95 ? 4.110 -0.441 -7.810 1.00 98.06 95 MET A C 1
ATOM 726 O O . MET A 1 95 ? 3.360 -1.043 -7.043 1.00 98.06 95 MET A O 1
ATOM 730 N N . PHE A 1 96 ? 5.301 -0.002 -7.404 1.00 98.06 96 PHE A N 1
ATOM 731 C CA . PHE A 1 96 ? 5.720 -0.095 -6.002 1.00 98.06 96 PHE A CA 1
ATOM 732 C C . PHE A 1 96 ? 4.895 0.808 -5.086 1.00 98.06 96 PHE A C 1
ATOM 734 O O . PHE A 1 96 ? 4.579 0.409 -3.964 1.00 98.06 96 PHE A O 1
ATOM 741 N N . TRP A 1 97 ? 4.455 1.969 -5.572 1.00 98.12 97 TRP A N 1
ATOM 742 C CA . TRP A 1 97 ? 3.476 2.773 -4.847 1.00 98.12 97 TRP A CA 1
ATOM 743 C C . TRP A 1 97 ? 2.121 2.056 -4.726 1.00 98.12 97 TRP A C 1
ATOM 745 O O . TRP A 1 97 ? 1.526 2.063 -3.653 1.00 98.12 97 TRP A O 1
ATOM 755 N N . ALA A 1 98 ? 1.660 1.340 -5.757 1.00 97.81 98 ALA A N 1
ATOM 756 C CA . ALA A 1 98 ? 0.453 0.509 -5.647 1.00 97.81 98 ALA A CA 1
ATOM 757 C C . ALA A 1 98 ? 0.584 -0.581 -4.559 1.00 97.81 98 ALA A C 1
ATOM 759 O O . ALA A 1 98 ? -0.332 -0.775 -3.757 1.00 97.81 98 ALA A O 1
ATOM 760 N N . VAL A 1 99 ? 1.753 -1.225 -4.452 1.00 98.06 99 VAL A N 1
ATOM 761 C CA . VAL A 1 99 ? 2.057 -2.167 -3.357 1.00 98.06 99 VAL A CA 1
ATOM 762 C C . VAL A 1 99 ? 2.035 -1.473 -1.990 1.00 98.06 99 VAL A C 1
ATOM 764 O O . VAL A 1 99 ? 1.474 -2.024 -1.037 1.00 98.06 99 VAL A O 1
ATOM 767 N N . PHE A 1 100 ? 2.580 -0.254 -1.888 1.00 98.44 100 PHE A N 1
ATOM 768 C CA . PHE A 1 100 ? 2.484 0.556 -0.672 1.00 98.44 100 PHE A CA 1
ATOM 769 C C . PHE A 1 100 ? 1.025 0.792 -0.270 1.00 98.44 100 PHE A C 1
ATOM 771 O O . PHE A 1 100 ? 0.696 0.575 0.897 1.00 98.44 100 PHE A O 1
ATOM 778 N N . VAL A 1 101 ? 0.152 1.159 -1.220 1.00 98.25 101 VAL A N 1
ATOM 779 C CA . VAL A 1 101 ? -1.287 1.383 -0.978 1.00 98.25 101 VAL A CA 1
ATOM 780 C C . VAL A 1 101 ? -1.979 0.115 -0.470 1.00 98.25 101 VAL A C 1
ATOM 782 O O . VAL A 1 101 ? -2.719 0.172 0.510 1.00 98.25 101 VAL A O 1
ATOM 785 N N . LEU A 1 102 ? -1.698 -1.054 -1.053 1.00 98.31 102 LEU A N 1
ATOM 786 C CA . LEU A 1 102 ? -2.280 -2.317 -0.577 1.00 98.31 102 LEU A CA 1
ATOM 787 C C . LEU A 1 102 ? -1.833 -2.668 0.854 1.00 98.31 102 LEU A C 1
ATOM 789 O O . LEU A 1 102 ? -2.642 -3.124 1.668 1.00 98.31 102 LEU A O 1
ATOM 793 N N . GLY A 1 103 ? -0.561 -2.435 1.192 1.00 98.31 103 GLY A N 1
ATOM 794 C CA . GLY A 1 103 ? -0.081 -2.581 2.570 1.00 98.31 103 GLY A CA 1
ATOM 795 C C . GLY A 1 103 ? -0.656 -1.515 3.513 1.00 98.31 103 GLY A C 1
ATOM 796 O O . GLY A 1 103 ? -0.985 -1.812 4.659 1.00 98.31 103 GLY A O 1
ATOM 797 N N . HIS A 1 104 ? -0.874 -0.295 3.025 1.00 98.19 104 HIS A N 1
ATOM 798 C CA . HIS A 1 104 ? -1.545 0.776 3.759 1.00 98.19 104 HIS A CA 1
ATOM 799 C C . HIS A 1 104 ? -2.987 0.404 4.124 1.00 98.19 104 HIS A C 1
ATOM 801 O O . HIS A 1 104 ? -3.396 0.561 5.276 1.00 98.19 104 HIS A O 1
ATOM 807 N N . ASP A 1 105 ? -3.724 -0.195 3.193 1.00 98.06 105 ASP A N 1
ATOM 808 C CA . ASP A 1 105 ? -5.081 -0.697 3.422 1.00 98.06 105 ASP A CA 1
ATOM 809 C C . ASP A 1 105 ? -5.115 -1.848 4.437 1.00 98.06 105 ASP A C 1
ATOM 811 O O . ASP A 1 105 ? -6.067 -1.989 5.215 1.00 98.06 105 ASP A O 1
ATOM 815 N N . CYS A 1 106 ? -4.052 -2.659 4.493 1.00 98.38 106 CYS A N 1
ATOM 816 C CA . CYS A 1 106 ? -3.870 -3.620 5.578 1.00 98.38 106 CYS A CA 1
ATOM 817 C C . CYS A 1 106 ? -3.710 -2.905 6.931 1.00 98.38 106 CYS A C 1
ATOM 819 O O . CYS A 1 106 ? -4.333 -3.318 7.912 1.00 98.38 106 CYS A O 1
ATOM 821 N N . GLY A 1 107 ? -2.940 -1.812 6.974 1.00 97.25 107 GLY A N 1
ATOM 822 C CA . GLY A 1 107 ? -2.733 -0.988 8.170 1.00 97.25 107 GLY A CA 1
ATOM 823 C C . GLY A 1 107 ? -4.022 -0.350 8.699 1.00 97.25 107 GLY A C 1
ATOM 824 O O . GLY A 1 107 ? -4.242 -0.322 9.910 1.00 97.25 107 GLY A O 1
ATOM 825 N N . HIS A 1 108 ? -4.915 0.069 7.798 1.00 96.56 108 HIS A N 1
ATOM 826 C CA . HIS A 1 108 ? -6.258 0.570 8.135 1.00 96.56 108 HIS A CA 1
ATOM 827 C C . HIS A 1 108 ? -7.275 -0.527 8.457 1.00 96.56 108 HIS A C 1
ATOM 829 O O . HIS A 1 108 ? -8.357 -0.252 8.979 1.00 96.56 108 HIS A O 1
ATOM 835 N N . GLY A 1 109 ? -6.961 -1.779 8.128 1.00 96.56 109 GLY A N 1
ATOM 836 C CA . GLY A 1 109 ? -7.890 -2.898 8.238 1.00 96.56 109 GLY A CA 1
ATOM 837 C C . GLY A 1 109 ? -9.034 -2.861 7.219 1.00 96.56 109 GLY A C 1
ATOM 838 O O . GLY A 1 109 ? -10.035 -3.555 7.413 1.00 96.56 109 GLY A O 1
ATOM 839 N N . SER A 1 110 ? -8.912 -2.071 6.147 1.00 95.88 110 SER A N 1
ATOM 840 C CA . SER A 1 110 ? -9.844 -2.059 5.010 1.00 95.88 110 SER A CA 1
ATOM 841 C C . SER A 1 110 ? -9.590 -3.223 4.045 1.00 95.88 110 SER A C 1
ATOM 843 O O . SER A 1 110 ? -10.509 -3.636 3.340 1.00 95.88 110 SER A O 1
ATOM 845 N N . PHE A 1 111 ? -8.390 -3.818 4.072 1.00 97.94 111 PHE A N 1
ATOM 846 C CA . PHE A 1 111 ? -8.035 -4.966 3.231 1.00 97.94 111 PHE A CA 1
ATOM 847 C C . PHE A 1 111 ? -8.871 -6.226 3.536 1.00 97.94 111 PHE A C 1
ATOM 849 O O . PHE A 1 111 ? -9.328 -6.914 2.618 1.00 97.94 111 PHE A O 1
ATOM 856 N N . SER A 1 112 ? -9.089 -6.537 4.819 1.00 98.06 112 SER A N 1
ATOM 857 C CA . SER A 1 112 ? -9.916 -7.659 5.282 1.00 98.06 112 SER A CA 1
ATOM 858 C C . SER A 1 112 ? -10.420 -7.451 6.715 1.00 98.06 112 SER A C 1
ATOM 860 O O . SER A 1 112 ? -9.890 -6.621 7.453 1.00 98.06 112 SER A O 1
ATOM 862 N N . ASP A 1 113 ? -11.410 -8.239 7.142 1.00 97.56 113 ASP A N 1
ATOM 863 C CA . ASP A 1 113 ? -11.862 -8.265 8.543 1.00 97.56 113 ASP A CA 1
ATOM 864 C C . ASP A 1 113 ? -10.942 -9.073 9.473 1.00 97.56 113 ASP A C 1
ATOM 866 O O . ASP A 1 113 ? -11.074 -9.002 10.693 1.00 97.56 113 ASP A O 1
ATOM 870 N N . SER A 1 114 ? -9.980 -9.822 8.924 1.00 98.12 114 SER A N 1
ATOM 871 C CA . SER A 1 114 ? -9.030 -10.603 9.716 1.00 98.12 114 SER A CA 1
ATOM 872 C C . SER A 1 114 ? -7.803 -9.769 10.063 1.00 98.12 114 SER A C 1
ATOM 874 O O . SER A 1 114 ? -6.982 -9.442 9.203 1.00 98.12 114 SER A O 1
ATOM 876 N N . TRP A 1 115 ? -7.634 -9.482 11.355 1.00 96.81 115 TRP A N 1
ATOM 877 C CA . TRP A 1 115 ? -6.441 -8.803 11.860 1.00 96.81 115 TRP A CA 1
ATOM 878 C C . TRP A 1 115 ? -5.161 -9.550 11.468 1.00 96.81 115 TRP A C 1
ATOM 880 O O . TRP A 1 115 ? -4.220 -8.930 10.979 1.00 96.81 115 TRP A O 1
ATOM 890 N N . LEU A 1 116 ? -5.136 -10.880 11.613 1.00 98.31 116 LEU A N 1
ATOM 891 C CA . LEU A 1 116 ? -3.958 -11.683 11.283 1.00 98.31 116 LEU A CA 1
ATOM 892 C C . LEU A 1 116 ? -3.617 -11.591 9.792 1.00 98.31 116 LEU A C 1
ATOM 894 O O . LEU A 1 116 ? -2.454 -11.383 9.450 1.00 98.31 116 LEU A O 1
ATOM 898 N N . LEU A 1 117 ? -4.623 -11.688 8.915 1.00 98.38 117 LEU A N 1
ATOM 899 C CA . LEU A 1 117 ? -4.413 -11.593 7.469 1.00 98.38 117 LEU A CA 1
ATOM 900 C C . LEU A 1 117 ? -3.818 -10.235 7.089 1.00 98.38 117 LEU A C 1
ATOM 902 O O . LEU A 1 117 ? -2.821 -10.187 6.375 1.00 98.38 117 LEU A O 1
ATOM 906 N N . ASN A 1 118 ? -4.376 -9.146 7.622 1.00 98.50 118 ASN A N 1
ATOM 907 C CA . ASN A 1 118 ? -3.860 -7.799 7.382 1.00 98.50 118 ASN A CA 1
ATOM 908 C C . ASN A 1 118 ? -2.417 -7.646 7.887 1.00 98.50 118 ASN A C 1
ATOM 910 O O . ASN A 1 118 ? -1.595 -7.003 7.245 1.00 98.50 118 ASN A O 1
ATOM 914 N N . ASN A 1 119 ? -2.074 -8.249 9.028 1.00 98.25 119 ASN A N 1
ATOM 915 C CA . ASN A 1 119 ? -0.714 -8.182 9.558 1.00 98.25 119 ASN A CA 1
ATOM 916 C C . ASN A 1 119 ? 0.288 -8.909 8.662 1.00 98.25 119 ASN A C 1
ATOM 918 O O . ASN A 1 119 ? 1.318 -8.340 8.310 1.00 98.25 119 ASN A O 1
ATOM 922 N N . VAL A 1 120 ? -0.024 -10.148 8.284 1.00 98.50 120 VAL A N 1
ATOM 923 C CA . VAL A 1 120 ? 0.855 -10.972 7.448 1.00 98.50 120 VAL A CA 1
ATOM 924 C C . VAL A 1 120 ? 1.030 -10.343 6.069 1.00 98.50 120 VAL A C 1
ATOM 926 O O . VAL A 1 120 ? 2.160 -10.140 5.630 1.00 98.50 120 VAL A O 1
ATOM 929 N N . VAL A 1 121 ? -0.073 -9.987 5.405 1.00 98.56 121 VAL A N 1
ATOM 930 C CA . VAL A 1 121 ? -0.029 -9.387 4.065 1.00 98.56 121 VAL A CA 1
ATOM 931 C C . VAL A 1 121 ? 0.657 -8.025 4.109 1.00 98.56 121 VAL A C 1
ATOM 933 O O . VAL A 1 121 ? 1.535 -7.776 3.292 1.00 98.56 121 VAL A O 1
ATOM 936 N N . GLY A 1 122 ? 0.338 -7.175 5.088 1.00 98.38 122 GLY A N 1
ATOM 937 C CA . GLY A 1 122 ? 0.978 -5.869 5.240 1.00 98.38 122 GLY A CA 1
ATOM 938 C C . GLY A 1 122 ? 2.496 -5.967 5.397 1.00 98.38 122 GLY A C 1
ATOM 939 O O . GLY A 1 122 ? 3.222 -5.272 4.691 1.00 98.38 122 GLY A O 1
ATOM 940 N N . HIS A 1 123 ? 2.988 -6.891 6.232 1.00 98.50 123 HIS A N 1
ATOM 941 C CA . HIS A 1 123 ? 4.426 -7.156 6.346 1.00 98.50 123 HIS A CA 1
ATOM 942 C C . HIS A 1 123 ? 5.037 -7.620 5.019 1.00 98.50 123 HIS A C 1
ATOM 944 O O . HIS A 1 123 ? 6.048 -7.067 4.597 1.00 98.50 123 HIS A O 1
ATOM 950 N N . ILE A 1 124 ? 4.412 -8.587 4.339 1.00 98.31 124 ILE A N 1
ATOM 951 C CA . ILE A 1 124 ? 4.909 -9.106 3.056 1.00 98.31 124 ILE A CA 1
ATOM 952 C C . ILE A 1 124 ? 4.979 -8.004 1.992 1.00 98.31 124 ILE A C 1
ATOM 954 O O . ILE A 1 124 ? 5.962 -7.936 1.262 1.00 98.31 124 ILE A O 1
ATOM 958 N N . LEU A 1 125 ? 3.962 -7.144 1.894 1.00 98.31 125 LEU A N 1
ATOM 959 C CA . LEU A 1 125 ? 3.896 -6.099 0.869 1.00 98.31 125 LEU A CA 1
ATOM 960 C C . LEU A 1 125 ? 4.860 -4.941 1.139 1.00 98.31 125 LEU A C 1
ATOM 962 O O . LEU A 1 125 ? 5.453 -4.405 0.208 1.00 98.31 125 LEU A O 1
ATOM 966 N N . HIS A 1 126 ? 5.032 -4.543 2.399 1.00 98.25 126 HIS A N 1
ATOM 967 C CA . HIS A 1 126 ? 5.887 -3.407 2.755 1.00 98.25 126 HIS A CA 1
ATOM 968 C C . HIS A 1 126 ? 7.379 -3.764 2.839 1.00 98.25 126 HIS A C 1
ATOM 970 O O . HIS A 1 126 ? 8.219 -2.886 2.641 1.00 98.25 126 HIS A O 1
ATOM 976 N N . SER A 1 127 ? 7.738 -5.034 3.062 1.00 97.12 127 SER A N 1
ATOM 977 C CA . SER A 1 127 ? 9.144 -5.459 3.140 1.00 97.12 127 SER A CA 1
ATOM 978 C C . SER A 1 127 ? 9.967 -5.171 1.867 1.00 97.12 127 SER A C 1
ATOM 980 O O . SER A 1 127 ? 11.035 -4.574 2.005 1.00 97.12 127 SER A O 1
ATOM 982 N N . PRO A 1 128 ? 9.519 -5.513 0.640 1.00 95.25 128 PRO A N 1
ATOM 983 C CA . PRO A 1 128 ? 10.280 -5.248 -0.587 1.00 95.25 128 PRO A CA 1
ATOM 984 C C . PRO A 1 128 ? 10.512 -3.762 -0.881 1.00 95.25 128 PRO A C 1
ATOM 986 O O . PRO A 1 128 ? 11.472 -3.419 -1.561 1.00 95.25 128 PRO A O 1
ATOM 989 N N . ILE A 1 129 ? 9.644 -2.887 -0.367 1.00 96.69 129 ILE A N 1
ATOM 990 C CA . ILE A 1 129 ? 9.739 -1.428 -0.528 1.00 96.69 129 ILE A CA 1
ATOM 991 C C . ILE A 1 129 ? 10.373 -0.743 0.691 1.00 96.69 129 ILE A C 1
ATOM 993 O O . ILE A 1 129 ? 10.316 0.477 0.811 1.00 96.69 129 ILE A O 1
ATOM 997 N N . LEU A 1 130 ? 10.984 -1.526 1.589 1.00 96.94 130 LEU A N 1
ATOM 998 C CA . LEU A 1 130 ? 11.727 -1.060 2.764 1.00 96.94 130 LEU A CA 1
ATOM 999 C C . LEU A 1 130 ? 10.899 -0.213 3.743 1.00 96.94 130 LEU A C 1
ATOM 1001 O O . LEU A 1 130 ? 11.444 0.619 4.468 1.00 96.94 130 LEU A O 1
ATOM 1005 N N . VAL A 1 131 ? 9.589 -0.458 3.813 1.00 97.25 131 VAL A N 1
ATOM 1006 C CA . VAL A 1 131 ? 8.711 0.191 4.790 1.00 97.25 131 VAL A CA 1
ATOM 1007 C C . VAL A 1 131 ? 8.553 -0.730 6.009 1.00 97.25 131 VAL A C 1
ATOM 1009 O O . VAL A 1 131 ? 8.075 -1.860 5.881 1.00 97.25 131 VAL A O 1
ATOM 1012 N N . PRO A 1 132 ? 8.945 -0.306 7.224 1.00 96.81 132 PRO A N 1
ATOM 1013 C CA . PRO A 1 132 ? 8.792 -1.127 8.421 1.00 96.81 132 PRO A CA 1
ATOM 1014 C C . PRO A 1 132 ? 7.322 -1.151 8.866 1.00 96.81 132 PRO A C 1
ATOM 1016 O O . PRO A 1 132 ? 6.912 -0.373 9.727 1.00 96.81 132 PRO A O 1
ATOM 1019 N N . TYR A 1 133 ? 6.529 -2.070 8.302 1.00 97.69 133 TYR A N 1
ATOM 1020 C CA . TYR A 1 133 ? 5.063 -2.117 8.442 1.00 97.69 133 TYR A CA 1
ATOM 1021 C C . TYR A 1 133 ? 4.542 -1.939 9.875 1.00 97.69 133 TYR A C 1
ATOM 1023 O O . TYR A 1 133 ? 3.571 -1.221 10.100 1.00 97.69 133 TYR A O 1
ATOM 1031 N N . HI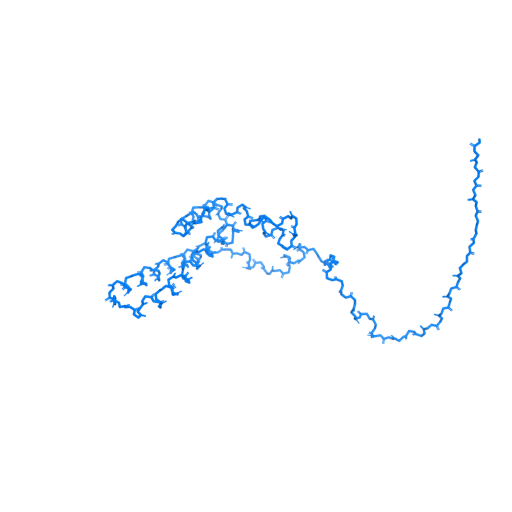S A 1 134 ? 5.173 -2.583 10.863 1.00 96.44 134 HIS A N 1
ATOM 1032 C CA . HIS A 1 134 ? 4.706 -2.505 12.248 1.00 96.44 134 HIS A CA 1
ATOM 1033 C C . HIS A 1 134 ? 4.854 -1.103 12.847 1.00 96.44 134 HIS A C 1
ATOM 1035 O O . HIS A 1 134 ? 3.925 -0.624 13.489 1.00 96.44 134 HIS A O 1
ATOM 1041 N N . GLY A 1 135 ? 6.005 -0.455 12.654 1.00 96.06 135 GLY A N 1
ATOM 1042 C CA . GLY A 1 135 ? 6.203 0.919 13.117 1.00 96.06 135 GLY A CA 1
ATOM 1043 C C . GLY A 1 135 ? 5.339 1.879 12.309 1.00 96.06 135 GLY A C 1
ATOM 1044 O O . GLY A 1 135 ? 4.573 2.653 12.877 1.00 96.06 135 GLY A O 1
ATOM 1045 N N . TRP A 1 136 ? 5.379 1.722 10.984 1.00 97.00 136 TRP A N 1
ATOM 1046 C CA . TRP A 1 136 ? 4.644 2.555 10.043 1.00 97.00 136 TRP A CA 1
ATOM 1047 C C . TRP A 1 136 ? 3.135 2.556 10.314 1.00 97.00 136 TRP A C 1
ATOM 1049 O O . TRP A 1 136 ? 2.547 3.620 10.414 1.00 97.00 136 TRP A O 1
ATOM 1059 N N . ARG A 1 137 ? 2.479 1.405 10.523 1.00 96.00 137 ARG A N 1
ATOM 1060 C CA . ARG A 1 137 ? 1.019 1.388 10.765 1.00 96.00 137 ARG A CA 1
ATOM 1061 C C . ARG A 1 137 ? 0.616 2.131 12.047 1.00 96.00 137 ARG A C 1
ATOM 1063 O O . ARG A 1 137 ? -0.526 2.565 12.161 1.00 96.00 137 ARG A O 1
ATOM 1070 N N . ILE A 1 138 ? 1.508 2.181 13.043 1.00 94.81 138 ILE A N 1
ATOM 1071 C CA . ILE A 1 138 ? 1.246 2.829 14.331 1.00 94.81 138 ILE A CA 1
ATOM 1072 C C . ILE A 1 138 ? 1.378 4.337 14.150 1.00 94.81 138 ILE A C 1
ATOM 1074 O O . ILE A 1 138 ? 0.416 5.046 14.440 1.00 94.81 138 ILE A O 1
ATOM 1078 N N . SER A 1 139 ? 2.509 4.809 13.614 1.00 93.81 139 SER A N 1
ATOM 1079 C CA . SER A 1 139 ? 2.708 6.238 13.341 1.00 93.81 139 SER A CA 1
ATOM 1080 C C . SER A 1 139 ? 1.665 6.767 12.357 1.00 93.81 139 SER A C 1
ATOM 1082 O O . SER A 1 139 ? 1.039 7.790 12.607 1.00 93.81 139 SER A O 1
ATOM 1084 N N . HIS A 1 140 ? 1.358 6.006 11.305 1.00 95.31 140 HIS A N 1
ATOM 1085 C CA . HIS A 1 140 ? 0.357 6.367 10.301 1.00 95.31 140 HIS A CA 1
ATOM 1086 C C . HIS A 1 140 ? -1.057 6.511 10.877 1.00 95.31 140 HIS A C 1
ATOM 1088 O O . HIS A 1 140 ? -1.825 7.390 10.481 1.00 95.31 140 HIS A O 1
ATOM 1094 N N . LYS A 1 141 ? -1.419 5.672 11.853 1.00 93.69 141 LYS A N 1
ATOM 1095 C CA . LYS A 1 141 ? -2.690 5.817 12.569 1.00 93.69 141 LYS A CA 1
ATOM 1096 C C . LYS A 1 141 ? -2.722 7.117 13.378 1.00 93.69 141 LYS A C 1
ATOM 1098 O O . LYS A 1 141 ? -3.751 7.791 13.356 1.00 93.69 141 LYS A O 1
ATOM 1103 N N . THR A 1 142 ? -1.630 7.466 14.058 1.00 92.62 142 THR A N 1
ATOM 1104 C CA . THR A 1 142 ? -1.504 8.736 14.794 1.00 92.62 142 THR A CA 1
ATOM 1105 C C . THR A 1 142 ? -1.615 9.928 13.846 1.00 92.62 142 THR A C 1
ATOM 1107 O O . THR A 1 142 ? -2.428 10.818 14.092 1.00 92.62 142 THR A O 1
ATOM 1110 N N . HIS A 1 143 ? -0.904 9.891 12.716 1.00 92.56 143 HIS A N 1
ATOM 1111 C CA . HIS A 1 143 ? -1.001 10.892 11.655 1.00 92.56 143 HIS A CA 1
ATOM 1112 C C . HIS A 1 143 ? -2.454 11.108 11.210 1.00 92.56 143 HIS A C 1
ATOM 1114 O O . HIS A 1 143 ? -2.956 12.224 11.245 1.00 92.56 143 HIS A O 1
ATOM 1120 N N . HIS A 1 144 ? -3.200 10.048 10.885 1.00 92.75 144 HIS A N 1
ATOM 1121 C CA . HIS A 1 144 ? -4.605 10.194 10.483 1.00 92.75 144 HIS A CA 1
ATOM 1122 C C . HIS A 1 144 ? -5.535 10.710 11.589 1.00 92.75 144 HIS A C 1
ATOM 1124 O O . HIS A 1 144 ? -6.553 11.331 11.285 1.00 92.75 144 HIS A O 1
ATOM 1130 N N . GLN A 1 145 ? -5.226 10.447 12.859 1.00 90.62 145 GLN A N 1
ATOM 1131 C CA . GLN A 1 145 ? -6.004 10.971 13.985 1.00 90.62 145 GLN A CA 1
ATOM 1132 C C . GLN A 1 145 ? -5.749 12.462 14.228 1.00 90.62 145 GLN A C 1
ATOM 1134 O O . GLN A 1 145 ? -6.643 13.149 14.723 1.00 90.62 145 GLN A O 1
ATOM 1139 N N . ASN A 1 146 ? -4.561 12.947 13.865 1.00 90.50 146 ASN A N 1
ATOM 1140 C CA . ASN A 1 146 ? -4.095 14.299 14.155 1.00 90.50 146 ASN A CA 1
ATOM 1141 C C . ASN A 1 146 ? -3.797 15.126 12.895 1.00 90.50 146 ASN A C 1
ATOM 1143 O O . ASN A 1 146 ? -3.193 16.185 13.013 1.00 90.50 146 ASN A O 1
ATOM 1147 N N . HIS A 1 147 ? -4.205 14.667 11.710 1.00 86.12 147 HIS A N 1
ATOM 1148 C CA . HIS A 1 147 ? -3.820 15.265 10.432 1.00 86.12 147 HIS A CA 1
ATOM 1149 C C . HIS A 1 147 ? -4.120 16.768 10.401 1.00 86.12 147 HIS A C 1
ATOM 1151 O O . HIS A 1 147 ? -5.268 17.184 10.592 1.00 86.12 147 HIS A O 1
ATOM 1157 N N . GLY A 1 148 ? -3.087 17.579 10.170 1.00 81.38 148 GLY A N 1
ATOM 1158 C CA . GLY A 1 148 ? -3.208 19.041 10.156 1.00 81.38 148 GLY A CA 1
ATOM 1159 C C . GLY A 1 148 ? -3.205 19.706 11.541 1.00 81.38 148 GLY A C 1
ATOM 1160 O O . GLY A 1 148 ? -3.467 20.905 11.639 1.00 81.38 148 GLY A O 1
ATOM 1161 N N . ASN A 1 149 ? -2.897 18.968 12.612 1.00 84.06 149 ASN A N 1
ATOM 1162 C CA . ASN A 1 149 ? -2.647 19.523 13.940 1.00 84.06 149 ASN A CA 1
ATOM 1163 C C . ASN A 1 149 ? -1.148 19.791 14.137 1.00 84.06 149 ASN A C 1
ATOM 1165 O O . ASN A 1 149 ? -0.352 18.863 14.204 1.00 84.06 149 ASN A O 1
ATOM 1169 N N . VAL A 1 150 ? -0.773 21.059 14.310 1.00 82.62 150 VAL A N 1
ATOM 1170 C CA . VAL A 1 150 ? 0.635 21.491 14.376 1.00 82.62 150 VAL A CA 1
ATOM 1171 C C . VAL A 1 150 ? 1.455 20.856 15.510 1.00 82.62 150 VAL A C 1
ATOM 1173 O O . VAL A 1 150 ? 2.669 20.745 15.392 1.00 82.62 150 VAL A O 1
ATOM 1176 N N . GLU A 1 151 ? 0.812 20.433 16.599 1.00 84.44 151 GLU A N 1
ATOM 1177 C CA . GLU A 1 151 ? 1.489 19.890 17.786 1.00 84.44 151 GLU A CA 1
ATOM 1178 C C . GLU A 1 151 ? 1.429 18.364 17.867 1.00 84.44 151 GLU A C 1
ATOM 1180 O O . GLU A 1 151 ? 2.267 17.748 18.521 1.00 84.44 151 GLU A O 1
ATOM 1185 N N . LYS A 1 152 ? 0.400 17.758 17.266 1.00 82.94 152 LYS A N 1
ATOM 1186 C CA . LYS A 1 152 ? 0.062 16.339 17.454 1.00 82.94 152 LYS A CA 1
ATOM 1187 C C . LYS A 1 152 ? 0.219 15.505 16.188 1.00 82.94 152 LYS A C 1
ATOM 1189 O O . LYS A 1 152 ? 0.075 14.284 16.254 1.00 82.94 152 LYS A O 1
ATOM 1194 N N . ASP A 1 153 ? 0.424 16.138 15.038 1.00 80.38 153 ASP A N 1
ATOM 1195 C CA . ASP A 1 153 ? 0.719 15.427 13.800 1.00 80.38 153 ASP A CA 1
ATOM 1196 C C . ASP A 1 153 ? 2.180 14.958 13.823 1.00 80.38 153 ASP A C 1
ATOM 1198 O O . ASP A 1 153 ? 3.113 15.700 13.524 1.00 80.38 153 ASP A O 1
ATOM 1202 N N . GLU A 1 154 ? 2.368 13.716 14.257 1.00 73.00 154 GLU A N 1
ATOM 1203 C CA . GLU A 1 154 ? 3.655 13.030 14.290 1.00 73.00 154 GLU A CA 1
ATOM 1204 C C . GLU A 1 154 ? 3.831 12.289 12.951 1.00 73.00 154 GLU A C 1
ATOM 1206 O O . GLU A 1 154 ? 3.406 11.138 12.816 1.00 73.00 154 GLU A O 1
ATOM 1211 N N . SER A 1 155 ? 4.369 12.982 11.938 1.00 60.34 155 SER A N 1
ATOM 1212 C CA . SER A 1 155 ? 4.657 12.424 10.600 1.00 60.34 155 SER A CA 1
ATOM 1213 C C . SER A 1 155 ? 6.021 11.740 10.520 1.00 60.34 155 SER A C 1
ATOM 1215 O O . SER A 1 155 ? 7.014 12.356 10.970 1.00 60.34 155 SER A O 1
#

Sequence (155 aa):
MSPPNSMSPATNGSTNGVAINGAKKLLDFDPSAAPPFKIADIRAAIPPHCWVKNPRRSLSYVLRDLLVILSFADAATKLDSWTVWPLYWIAQGTMFWAVFVLGHDCGHGSFSDSWLLNNVVGHILHSPILVPYHGWRISHKTHHQNHGNVEKDES

Foldseek 3Di:
DDDDDDDDDDDDDDDPDDPPPDDDPPDPDDPPDDDPDDPVVVVVPDDPVVLDADLVVLVVLVVVLVVQLVVLVVVCVVVVDPVSVVVSCVSNVVSLVVLVVSLLCLLVCSNDVDVVVSVVSNCVSCVVVPHPSVVCSVLVVQQVVQPPPPPRNRD

Organism: Linum usitatissimum (NCBI:txid4006)

InterPro domains:
  IPR005804 Fatty acid desaturase domain [PF00487] (82-153)
  IPR012171 Fatty acid desaturase [PTHR32100] (24-155)
  IPR021863 Fatty acid desaturase, N-terminal [PF11960] (19-73)